Protein 6Q6T (pdb70)

CATH classification: 3.40.30.10

Solvent-accessible surface area: 5616 Å² total; per-residue (Å²): 71,58,47,24,58,100,4,106,39,128,76,28,23,61,60,31,21,48,62,4,101,149,74,164,48,19,3,0,0,3,0,11,2,108,174,8,43,75,2,140,100,0,45,85,22,4,55,72,10,0,74,107,52,61,62,128,6,11,2,0,78,0,26,17,92,81,10,43,72,7,5,128,93,25,54,23,132,47,41,1,7,0,4,0,19,83,115,17,99,104,52,30,68,21,94,24,23,33,81,113,130,0,98,61,14,0,58,149,23,53

Foldseek 3Di:
DAQEAEDQEPVSVQVVLVVCAVLVAKEKEWAAAPPDPLRVVQVVVLRVVSNVCVVHYHHYYYDCVRYVVVCVVVPDDAGGKMFIDGNSHTDDIDHTNDSVVVVVVSVVRD

Organism: Chlamydomonas reinhardtii (NCBI:txid3055)

InterPro domains:
  IPR013766 Thioredoxin domain [PF00085] (7-108)
  IPR013766 Thioredoxin domain [PS51352] (1-112)
  IPR017937 Thioredoxin, conserved site [PS00194] (29-47)
  IPR036249 Thioredoxin-like superfamily [SSF52833] (3-111)

Secondary structure (DSSP, 8-state):
-TTEEEE-SHHHHHHHHHHHHHHT--EEEEEE-TT-HHHHHHHHHHHHHHHHTTTT-EEEEEETTTSHHHHHHTT--SSSEEEEEETTEEEEEEES--HHHHHHHHHHH-

B-factor: mean 12.59, std 7.86, range [4.6, 58.02]

Nearest PDB structures (foldseek):
  6q6t-assembly1_A  TM=1.009E+00  e=1.388E-23  Chlamydomonas reinhardtii
  1ep8-assembly2_B  TM=9.935E-01  e=6.613E-21  Chlamydomonas reinhardtii
  6q6u-assembly2_B  TM=9.970E-01  e=2.844E-20  Chlamydomonas reinhardtii
  1ep7-assembly1_A  TM=9.896E-01  e=2.491E-20  Chlamydomonas reinhardtii
  2yoi-assembly2_B  TM=9.790E-01  e=8.417E-15  synthetic construct

Radius of gyration: 12.37 Å; Cα contacts (8 Å, |Δi|>4): 200; chains: 1; bounding box: 26×28×26 Å

Sequence (110 aa):
GGSVIVIDSKKAAWDAQLAKGKEEHKPPIVVVDFTATWSGPCKMIAPLFETLSNDYAGKVIFLKVDVDAVAAVAEAAGITAMPTFHVYKDGVKADDLVGASQDKLKALVAKHA

Structure (mmCIF, N/CA/C/O backbone):
data_6Q6T
#
_entry.id   6Q6T
#
_cell.length_a   60.777
_cell.length_b   34.815
_cell.length_c   48.158
_cell.angle_alpha   90.00
_cell.angle_beta   90.00
_cell.angle_gamma   90.00
#
_symmetry.space_group_name_H-M   'P 21 21 2'
#
loop_
_entity.id
_entity.type
_entity.pdbx_description
1 polymer 'Thioredoxin H-type'
2 non-polymer DI(HYDROXYETHYL)ETHER
3 water water
#
loop_
_atom_site.group_PDB
_atom_site.id
_atom_site.type_symbol
_atom_site.label_atom_id
_atom_site.label_alt_id
_atom_site.label_comp_id
_atom_site.label_asym_id
_atom_site.label_entity_id
_atom_site.label_seq_id
_atom_site.pdbx_PDB_ins_code
_atom_site.Cartn_x
_atom_site.Cartn_y
_atom_site.Cartn_z
_atom_site.occupancy
_atom_site.B_iso_or_equiv
_atom_site.auth_seq_id
_atom_site.auth_comp_id
_atom_site.auth_asym_id
_atom_site.auth_atom_id
_atom_site.pdbx_PDB_model_num
ATOM 1 N N . GLY A 1 2 ? 25.376 -4.120 18.005 1.00 14.17 1 GLY A N 1
ATOM 2 C CA . GLY A 1 2 ? 26.104 -3.553 19.167 1.00 15.51 1 GLY A CA 1
ATOM 3 C C . GLY A 1 2 ? 25.886 -2.060 19.287 1.00 12.26 1 GLY A C 1
ATOM 4 O O . GLY A 1 2 ? 24.978 -1.497 18.656 1.00 10.53 1 GLY A O 1
ATOM 8 N N . GLY A 1 3 ? 26.735 -1.419 20.087 1.00 18.42 2 GLY A N 1
ATOM 9 C CA . GLY A 1 3 ? 26.642 0.016 20.269 1.00 17.39 2 GLY A CA 1
ATOM 10 C C . GLY A 1 3 ? 25.277 0.407 20.780 1.00 13.55 2 GLY A C 1
ATOM 11 O O . GLY A 1 3 ? 24.708 -0.224 21.677 1.00 16.25 2 GLY A O 1
ATOM 15 N N . SER A 1 4 ? 24.731 1.470 20.200 1.00 10.02 3 SER A N 1
ATOM 16 C CA . SER A 1 4 ? 23.437 1.963 20.623 1.00 8.69 3 SER A CA 1
ATOM 17 C C . SER A 1 4 ? 22.309 1.504 19.704 1.00 8.32 3 SER A C 1
ATOM 18 O O . SER A 1 4 ? 21.205 2.050 19.775 1.00 10.72 3 SER A O 1
ATOM 26 N N . VAL A 1 5 ? 22.527 0.480 18.886 1.00 7.32 4 VAL A N 1
ATOM 27 C CA . VAL A 1 5 ? 21.457 -0.045 18.042 1.00 7.77 4 VAL A CA 1
ATOM 28 C C . VAL A 1 5 ? 20.626 -1.007 18.880 1.00 7.73 4 VAL A C 1
ATOM 29 O O . VAL A 1 5 ? 21.158 -1.969 19.464 1.00 11.77 4 VAL A O 1
ATOM 42 N N . ILE A 1 6 ? 19.335 -0.735 18.977 1.00 6.14 5 ILE A N 1
ATOM 43 C CA . ILE A 1 6 ? 18.420 -1.551 19.753 1.00 6.29 5 ILE A CA 1
ATOM 44 C C . ILE A 1 6 ? 17.696 -2.491 18.804 1.00 5.61 5 ILE A C 1
ATOM 45 O O . ILE A 1 6 ? 17.000 -2.041 17.887 1.00 6.27 5 ILE A O 1
ATOM 61 N N . VAL A 1 7 ? 17.852 -3.798 19.024 1.00 6.07 6 VAL A N 1
ATOM 62 C CA . VAL A 1 7 ? 17.189 -4.798 18.196 1.00 5.98 6 VAL A CA 1
ATOM 63 C C . VAL A 1 7 ? 15.750 -4.944 18.651 1.00 5.98 6 VAL A C 1
ATOM 64 O O . VAL A 1 7 ? 15.501 -5.240 19.813 1.00 7.30 6 VAL A O 1
ATOM 77 N N . ILE A 1 8 ? 14.814 -4.783 17.712 1.00 5.91 7 ILE A N 1
ATOM 78 C CA . ILE A 1 8 ? 13.381 -4.954 17.937 1.00 5.99 7 ILE A CA 1
ATOM 79 C C . ILE A 1 8 ? 13.000 -6.373 17.558 1.00 6.01 7 ILE A C 1
ATOM 80 O O . ILE A 1 8 ? 13.273 -6.814 16.440 1.00 8.01 7 ILE A O 1
ATOM 96 N N . ASP A 1 9 ? 12.324 -7.073 18.463 1.00 6.55 8 ASP A N 1
ATOM 97 C CA . ASP A 1 9 ? 11.916 -8.451 18.235 1.00 7.38 8 ASP A CA 1
ATOM 98 C C . ASP A 1 9 ? 10.414 -8.635 18.082 1.00 6.89 8 ASP A C 1
ATOM 99 O O . ASP A 1 9 ? 9.983 -9.745 17.757 1.00 8.14 8 ASP A O 1
ATOM 108 N N . SER A 1 10 ? 9.609 -7.599 18.315 1.00 6.93 9 SER A N 1
ATOM 109 C CA . SER A 1 10 ? 8.165 -7.758 18.368 1.00 7.73 9 SER A CA 1
ATOM 110 C C . SER A 1 10 ? 7.500 -6.400 18.220 1.00 6.63 9 SER A C 1
ATOM 111 O O . SER A 1 10 ? 8.127 -5.359 18.409 1.00 6.70 9 SER A O 1
ATOM 119 N N . LYS A 1 11 ? 6.197 -6.442 17.926 1.00 7.79 10 LYS A N 1
ATOM 120 C CA A LYS A 1 11 ? 5.388 -5.227 17.941 0.55 7.63 10 LYS A CA 1
ATOM 121 C CA C LYS A 1 11 ? 5.391 -5.227 17.942 0.45 7.67 10 LYS A CA 1
ATOM 122 C C . LYS A 1 11 ? 5.396 -4.568 19.319 1.00 7.54 10 LYS A C 1
ATOM 123 O O . LYS A 1 11 ? 5.431 -3.340 19.426 1.00 7.58 10 LYS A O 1
ATOM 160 N N . ALA A 1 12 ? 5.329 -5.366 20.389 1.00 7.37 11 ALA A N 1
ATOM 161 C CA . ALA A 1 12 ? 5.340 -4.775 21.723 1.00 8.03 11 ALA A CA 1
ATOM 162 C C . ALA A 1 12 ? 6.623 -3.992 21.969 1.00 6.89 11 ALA A C 1
ATOM 163 O O . ALA A 1 12 ? 6.597 -2.907 22.555 1.00 7.48 11 ALA A O 1
ATOM 170 N N . ALA A 1 13 ? 7.762 -4.525 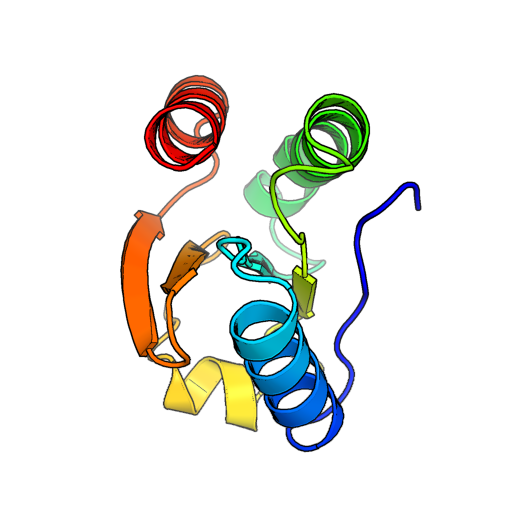21.533 1.00 6.43 12 ALA A N 1
ATOM 171 C CA . ALA A 1 13 ? 9.019 -3.812 21.705 1.00 6.08 12 ALA A CA 1
ATOM 172 C C . ALA A 1 13 ? 9.067 -2.553 20.848 1.00 6.01 12 ALA A C 1
ATOM 173 O O . ALA A 1 13 ? 9.556 -1.504 21.293 1.00 6.68 12 ALA A O 1
ATOM 180 N N . TRP A 1 14 ? 8.563 -2.651 19.616 1.00 6.06 13 TRP A N 1
ATOM 181 C CA . TRP A 1 14 ? 8.432 -1.500 18.722 1.00 6.41 13 TRP A CA 1
ATOM 182 C C . TRP A 1 14 ? 7.640 -0.381 19.384 1.00 6.41 13 TRP A C 1
ATOM 183 O O . TRP A 1 14 ? 8.090 0.772 19.454 1.00 7.16 13 TRP A O 1
ATOM 204 N N . ASP A 1 15 ? 6.456 -0.717 19.895 1.00 7.14 14 ASP A N 1
ATOM 205 C CA . ASP A 1 15 ? 5.615 0.285 20.531 1.00 8.31 14 ASP A CA 1
ATOM 206 C C . ASP A 1 15 ? 6.305 0.898 21.745 1.00 7.74 14 ASP A C 1
ATOM 207 O O . ASP A 1 15 ? 6.204 2.108 21.972 1.00 8.52 14 ASP A O 1
ATOM 216 N N . ALA A 1 16 ? 7.015 0.080 22.525 1.00 7.39 15 ALA A N 1
ATOM 217 C CA . ALA A 1 16 ? 7.707 0.595 23.701 1.00 7.60 15 ALA A CA 1
ATOM 218 C C . ALA A 1 16 ? 8.780 1.605 23.301 1.00 7.29 15 ALA A C 1
ATOM 219 O O . ALA A 1 16 ? 8.939 2.640 23.957 1.00 7.67 15 ALA A O 1
ATOM 226 N N . GLN A 1 17 ? 9.518 1.329 22.221 1.00 6.63 16 GLN A N 1
ATOM 227 C CA . GLN A 1 17 ? 10.552 2.266 21.797 1.00 7.55 16 GLN A CA 1
ATOM 228 C C . GLN A 1 17 ? 9.949 3.537 21.207 1.00 7.86 16 GLN A C 1
ATOM 229 O O . GLN A 1 17 ? 10.465 4.639 21.447 1.00 8.28 16 GLN A O 1
ATOM 243 N N . LEU A 1 18 ? 8.862 3.423 20.440 1.00 8.23 17 LEU A N 1
ATOM 244 C CA . LEU A 1 18 ? 8.209 4.636 19.949 1.00 9.40 17 LEU A CA 1
ATOM 245 C C . LEU A 1 18 ? 7.774 5.517 21.119 1.00 8.05 17 LEU A C 1
ATOM 246 O O . LEU A 1 18 ? 7.903 6.747 21.065 1.00 8.96 17 LEU A O 1
ATOM 262 N N . ALA A 1 19 ? 7.247 4.909 22.186 1.00 8.46 18 ALA A N 1
ATOM 263 C CA . ALA A 1 19 ? 6.837 5.666 23.368 1.00 8.55 18 ALA A CA 1
ATOM 264 C C . ALA A 1 19 ? 8.034 6.319 24.045 1.00 8.34 18 ALA A C 1
ATOM 265 O O . ALA A 1 19 ? 7.944 7.465 24.507 1.00 9.18 18 ALA A O 1
ATOM 272 N N . LYS A 1 20 ? 9.163 5.613 24.098 1.00 7.97 19 LYS A N 1
ATOM 273 C CA . LYS A 1 20 ? 10.374 6.177 24.676 1.00 8.82 19 LYS A CA 1
ATOM 274 C C . LYS A 1 20 ? 10.831 7.399 23.887 1.00 8.31 19 LYS A C 1
ATOM 275 O O . LYS A 1 20 ? 11.255 8.399 24.477 1.00 9.07 19 LYS A O 1
ATOM 294 N N . GLY A 1 21 ? 10.744 7.344 22.555 1.00 8.59 20 GLY A N 1
ATOM 295 C CA . GLY A 1 21 ? 11.107 8.503 21.759 1.00 9.83 20 GLY A CA 1
ATOM 296 C C . GLY A 1 21 ? 10.238 9.707 22.058 1.00 8.43 20 GLY A C 1
ATOM 297 O O . GLY A 1 21 ? 10.717 10.850 22.069 1.00 9.58 20 GLY A O 1
ATOM 301 N N . LYS A 1 22 ? 8.953 9.479 22.311 1.00 8.97 21 LYS A N 1
ATOM 302 C CA . LYS A 1 22 ? 8.079 10.579 22.705 1.00 9.61 21 LYS A CA 1
ATOM 303 C C . LYS A 1 22 ? 8.538 11.183 24.025 1.00 9.28 21 LYS A C 1
ATOM 304 O O . LYS A 1 22 ? 8.655 12.409 24.157 1.00 11.40 21 LYS A O 1
ATOM 323 N N . GLU A 1 23 ? 8.812 10.340 25.015 1.00 8.22 22 GLU A N 1
ATOM 324 C CA . GLU A 1 23 ? 9.170 10.832 26.341 1.00 8.65 22 GLU A CA 1
ATOM 325 C C . GLU A 1 23 ? 10.515 11.544 26.332 1.00 7.56 22 GLU A C 1
ATOM 326 O O . GLU A 1 23 ? 10.702 12.558 27.031 1.00 8.00 22 GLU A O 1
ATOM 338 N N . GLU A 1 24 ? 11.473 11.015 25.577 1.00 7.61 23 GLU A N 1
ATOM 339 C CA . GLU A 1 24 ? 12.813 11.573 25.518 1.00 7.40 23 GLU A CA 1
ATOM 340 C C . GLU A 1 24 ? 12.916 12.727 24.531 1.00 6.97 23 GLU A C 1
ATOM 341 O O . GLU A 1 24 ? 13.947 13.387 24.461 1.00 7.66 23 GLU A O 1
ATOM 353 N N . HIS A 1 25 ? 11.881 12.970 23.740 1.00 7.91 24 HIS A N 1
ATOM 354 C CA . HIS A 1 25 ? 11.923 14.001 22.710 1.00 8.70 24 HIS A CA 1
ATOM 355 C C . HIS A 1 25 ? 13.129 13.804 21.797 1.00 8.32 24 HIS A C 1
ATOM 356 O O . HIS A 1 25 ? 13.809 14.762 21.425 1.00 10.54 24 HIS A O 1
ATOM 370 N N . LYS A 1 26 ? 13.380 12.548 21.414 1.00 8.03 25 LYS A N 1
ATOM 371 C CA . LYS A 1 26 ? 14.408 12.245 20.449 1.00 8.06 25 LYS A CA 1
ATOM 372 C C . LYS A 1 26 ? 13.781 11.600 19.224 1.00 8.06 25 LYS A C 1
ATOM 373 O O . LYS A 1 26 ? 12.945 10.711 19.364 1.00 9.69 25 LYS A O 1
ATOM 392 N N . PRO A 1 27 ? 14.204 11.994 18.026 1.00 7.13 26 PRO A N 1
ATOM 393 C CA A PRO A 1 27 ? 13.808 11.225 16.841 0.58 7.20 26 PRO A CA 1
ATOM 394 C CA B PRO A 1 27 ? 13.814 11.226 16.838 0.42 7.22 26 PRO A CA 1
ATOM 395 C C . PRO A 1 27 ? 14.357 9.818 16.922 1.00 6.18 26 PRO A C 1
ATOM 396 O O . PRO A 1 27 ? 15.400 9.566 17.536 1.00 7.42 26 PRO A O 1
ATOM 417 N N . ILE A 1 28 ? 13.634 8.900 16.286 1.00 6.11 27 ILE A N 1
ATOM 418 C CA . ILE A 1 28 ? 14.021 7.504 16.160 1.00 6.04 27 ILE A CA 1
ATOM 419 C C . ILE A 1 28 ? 14.338 7.239 14.706 1.00 5.49 27 ILE A C 1
ATOM 420 O O . ILE A 1 28 ? 13.535 7.586 13.835 1.00 6.94 27 ILE A O 1
ATOM 436 N N . VAL A 1 29 ? 15.490 6.650 14.427 1.00 5.59 28 VAL A N 1
ATOM 437 C CA A VAL A 1 29 ? 15.807 6.157 13.089 0.47 5.37 28 VAL A CA 1
ATOM 438 C CA B VAL A 1 29 ? 15.807 6.157 13.089 0.53 5.37 28 VAL A CA 1
ATOM 439 C C . VAL A 1 29 ? 15.830 4.641 13.154 1.00 4.83 28 VAL A C 1
ATOM 440 O O . VAL A 1 29 ? 16.417 4.048 14.074 1.00 5.85 28 VAL A O 1
ATOM 465 N N . VAL A 1 30 ? 15.187 4.013 12.178 1.00 5.50 29 VAL A N 1
ATOM 466 C CA . VAL A 1 30 ? 15.007 2.572 12.137 1.00 5.34 29 VAL A CA 1
ATOM 467 C C . VAL A 1 30 ? 15.622 2.045 10.861 1.00 4.60 29 VAL A C 1
ATOM 468 O O . VAL A 1 30 ? 15.341 2.570 9.779 1.00 5.94 29 VAL A O 1
ATOM 481 N N . ASP A 1 31 ? 16.419 0.983 10.980 1.00 4.85 30 ASP A N 1
ATOM 482 C CA . ASP A 1 31 ? 16.907 0.221 9.838 1.00 5.17 30 ASP A CA 1
ATOM 483 C C . ASP A 1 31 ? 16.065 -1.042 9.705 1.00 4.75 30 ASP A C 1
ATOM 484 O O . ASP A 1 31 ? 16.211 -1.970 10.506 1.00 5.33 30 ASP A O 1
ATOM 493 N N . PHE A 1 32 ? 15.181 -1.057 8.707 1.00 5.08 31 PHE A N 1
ATOM 494 C CA . PHE A 1 32 ? 14.448 -2.246 8.312 1.00 5.28 31 PHE 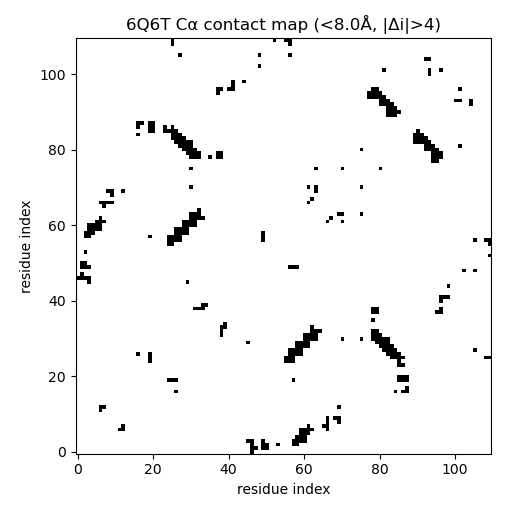A CA 1
ATOM 495 C C . PHE A 1 32 ? 15.336 -3.020 7.345 1.00 5.04 31 PHE A C 1
ATOM 496 O O . PHE A 1 32 ? 15.599 -2.573 6.219 1.00 5.79 31 PHE A O 1
ATOM 513 N N . THR A 1 33 ? 15.804 -4.172 7.797 1.00 5.54 32 THR A N 1
ATOM 514 C CA . THR A 1 33 ? 16.958 -4.842 7.217 1.00 5.72 32 THR A CA 1
ATOM 515 C C . THR A 1 33 ? 16.679 -6.325 7.042 1.00 5.63 32 THR A C 1
ATOM 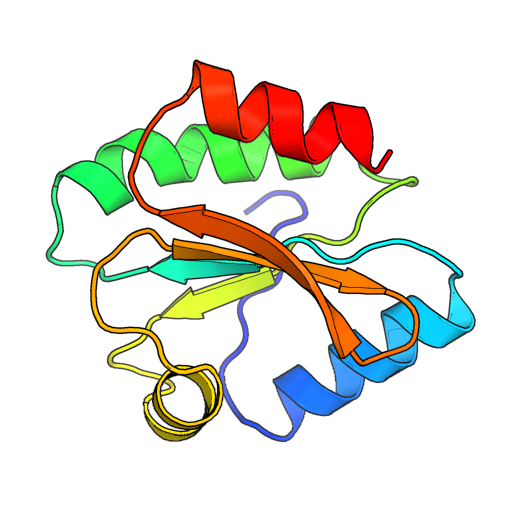516 O O . THR A 1 33 ? 15.721 -6.876 7.576 1.00 6.67 32 THR A O 1
ATOM 527 N N . ALA A 1 34 ? 17.544 -6.986 6.273 1.00 6.79 33 ALA A N 1
ATOM 528 C CA . ALA A 1 34 ? 17.467 -8.421 6.053 1.00 7.21 33 ALA A CA 1
ATOM 529 C C . ALA A 1 34 ? 18.877 -8.991 6.039 1.00 7.53 33 ALA A C 1
ATOM 530 O O . ALA A 1 34 ? 19.786 -8.410 5.448 1.00 8.26 33 ALA A O 1
ATOM 537 N N . THR A 1 35 ? 19.042 -10.160 6.652 1.00 8.38 34 THR A N 1
ATOM 538 C CA . THR A 1 35 ? 20.370 -10.746 6.790 1.00 10.34 34 THR A CA 1
ATOM 539 C C . THR A 1 35 ? 20.933 -11.174 5.445 1.00 9.68 34 THR A C 1
ATOM 540 O O . THR A 1 35 ? 22.154 -11.132 5.241 1.00 13.12 34 THR A O 1
ATOM 551 N N . TRP A 1 36 ? 20.065 -11.572 4.516 1.00 7.87 35 TRP A N 1
ATOM 552 C CA . TRP A 1 36 ? 20.494 -12.102 3.230 1.00 8.55 35 TRP A CA 1
ATOM 553 C C . TRP A 1 36 ? 20.853 -11.028 2.221 1.00 8.21 35 TRP A C 1
ATOM 554 O O . TRP A 1 36 ? 21.345 -11.361 1.136 1.00 9.54 35 TRP A O 1
ATOM 575 N N . SER A 1 37 ? 20.609 -9.761 2.543 1.00 8.10 36 SER A N 1
ATOM 576 C CA . SER A 1 37 ? 20.782 -8.664 1.604 1.00 7.91 36 SER A CA 1
ATOM 577 C C . SER A 1 37 ? 22.187 -8.087 1.700 1.00 7.74 36 SER A C 1
ATOM 578 O O . SER A 1 37 ? 22.581 -7.557 2.747 1.00 7.64 36 SER A O 1
ATOM 586 N N . GLY A 1 38 ? 22.925 -8.149 0.599 1.00 8.34 37 GLY A N 1
ATOM 587 C CA . GLY A 1 38 ? 24.255 -7.592 0.547 1.00 8.72 37 GLY A CA 1
ATOM 588 C C . GLY A 1 38 ? 24.296 -6.118 0.911 1.00 7.25 37 GLY A C 1
ATOM 589 O O . GLY A 1 38 ? 25.124 -5.687 1.726 1.00 8.21 37 GLY A O 1
ATOM 593 N N . PRO A 1 39 ? 23.401 -5.308 0.334 1.00 7.52 38 PRO A N 1
ATOM 594 C CA . PRO A 1 39 ? 23.407 -3.881 0.694 1.00 7.58 38 PRO A CA 1
ATOM 595 C C . PRO A 1 39 ? 23.154 -3.664 2.184 1.00 6.56 38 PRO A C 1
ATOM 596 O O . PRO A 1 39 ? 23.771 -2.797 2.810 1.00 6.61 38 PRO A O 1
ATOM 607 N N . CYS A 1 40 ? 22.252 -4.441 2.761 1.00 6.50 39 CYS A N 1
ATOM 608 C CA . CYS A 1 40 ? 22.003 -4.358 4.200 1.00 6.32 39 CYS A CA 1
ATOM 609 C C . CYS A 1 40 ? 23.258 -4.664 5.004 1.00 6.01 39 CYS A C 1
ATOM 610 O O . CYS A 1 40 ? 23.571 -3.968 5.975 1.00 6.86 39 CYS A O 1
ATOM 618 N N . LYS A 1 41 ? 23.975 -5.731 4.631 1.00 7.05 40 LYS A N 1
ATOM 619 C CA . LYS A 1 41 ? 25.183 -6.106 5.358 1.00 8.01 40 LYS A CA 1
ATOM 620 C C . LYS A 1 41 ? 26.231 -5.013 5.241 1.00 8.21 40 LYS A C 1
ATOM 621 O O . LYS A 1 41 ? 26.977 -4.741 6.189 1.00 8.95 40 LYS A O 1
ATOM 640 N N . MET A 1 42 ? 26.302 -4.379 4.069 1.00 7.55 41 MET A N 1
ATOM 641 C CA . MET A 1 42 ? 27.323 -3.369 3.832 1.00 8.21 41 MET A CA 1
ATOM 642 C C . MET A 1 42 ? 27.127 -2.166 4.734 1.00 7.63 41 MET A C 1
ATOM 643 O O . MET A 1 42 ? 28.110 -1.616 5.258 1.00 9.05 41 MET A O 1
ATOM 657 N N . ILE A 1 43 ? 25.880 -1.740 4.944 1.00 7.06 42 ILE A N 1
ATOM 658 C CA . ILE A 1 43 ? 25.607 -0.488 5.644 1.00 7.11 42 ILE A CA 1
ATOM 659 C C . ILE A 1 43 ? 25.316 -0.674 7.130 1.00 6.21 42 ILE A C 1
ATOM 660 O O . ILE A 1 43 ? 25.343 0.313 7.873 1.00 6.61 42 ILE A O 1
ATOM 676 N N . ALA A 1 44 ? 25.061 -1.896 7.585 1.00 6.53 43 ALA A N 1
ATOM 677 C CA . ALA A 1 44 ? 24.771 -2.096 9.008 1.00 6.77 43 ALA A CA 1
ATOM 678 C C . ALA A 1 44 ? 25.872 -1.580 9.917 1.00 6.32 43 ALA A C 1
ATOM 679 O O . ALA A 1 44 ? 25.542 -0.976 10.950 1.00 6.12 43 ALA A O 1
ATOM 686 N N . PRO A 1 45 ? 27.162 -1.745 9.607 1.00 5.97 44 PRO A N 1
ATOM 687 C CA . PRO A 1 45 ? 28.182 -1.189 10.504 1.00 5.98 44 PRO A CA 1
ATOM 688 C C . PRO A 1 45 ? 28.090 0.330 10.642 1.00 6.18 44 PRO A C 1
ATOM 689 O O . PRO A 1 45 ? 28.237 0.853 11.755 1.00 6.47 44 PRO A O 1
ATOM 700 N N . LEU A 1 46 ? 27.843 1.048 9.544 1.00 6.46 45 LEU A N 1
ATOM 701 C CA . LEU A 1 46 ? 27.686 2.498 9.618 1.00 6.81 45 LEU A CA 1
ATOM 702 C C . LEU A 1 46 ? 26.466 2.868 10.449 1.00 5.79 45 LEU A C 1
ATOM 703 O O . LEU A 1 46 ? 26.497 3.835 11.215 1.00 6.76 45 LEU A O 1
ATOM 719 N N . PHE A 1 47 ? 25.359 2.137 10.300 1.00 6.00 46 PHE A N 1
ATOM 720 C CA . PHE A 1 47 ? 24.201 2.420 11.144 1.00 5.87 46 PHE A CA 1
ATOM 721 C C . PHE A 1 47 ? 24.598 2.346 12.616 1.00 5.93 46 PHE A C 1
ATOM 722 O O . PHE A 1 47 ? 24.183 3.180 13.423 1.00 6.54 46 PHE A O 1
ATOM 739 N N . GLU A 1 48 ? 25.431 1.358 12.968 1.00 5.93 47 GLU A N 1
ATOM 740 C CA . GLU A 1 48 ? 25.884 1.221 14.348 1.00 6.13 47 GLU A CA 1
ATOM 741 C C . GLU A 1 48 ? 26.833 2.344 14.758 1.00 6.34 47 GLU A C 1
ATOM 742 O O . GLU A 1 48 ? 26.694 2.895 15.855 1.00 7.05 47 GLU A O 1
ATOM 754 N N . THR A 1 49 ? 27.802 2.719 13.932 1.00 6.71 48 THR A N 1
ATOM 755 C CA . THR A 1 49 ? 28.671 3.808 14.371 1.00 8.09 48 THR A CA 1
ATOM 756 C C . THR A 1 49 ? 27.899 5.116 14.483 1.00 6.79 48 THR A C 1
ATOM 757 O O . THR A 1 49 ? 28.147 5.909 15.400 1.00 7.57 48 THR A O 1
ATOM 768 N N . LEU A 1 50 ? 26.950 5.359 13.586 1.00 6.80 49 LEU A N 1
ATOM 769 C CA . LEU A 1 50 ? 26.100 6.535 13.726 1.00 6.92 49 LEU A CA 1
ATOM 770 C C . LEU A 1 50 ? 25.317 6.491 15.035 1.00 6.31 49 LEU A C 1
ATOM 771 O O . LEU A 1 50 ? 25.112 7.529 15.678 1.00 6.74 49 LEU A O 1
ATOM 787 N N . SER A 1 51 ? 24.856 5.301 15.438 1.00 6.21 50 SER A N 1
ATOM 788 C CA . SER A 1 51 ? 24.108 5.202 16.686 1.00 6.29 50 SER A CA 1
ATOM 789 C C . SER A 1 51 ? 24.954 5.654 17.865 1.00 6.60 50 SER A C 1
ATOM 790 O O . SER A 1 51 ? 24.423 6.186 18.844 1.00 7.84 50 SER A O 1
ATOM 798 N N . ASN A 1 52 ? 26.268 5.437 17.792 1.00 7.03 51 ASN A N 1
ATOM 799 C CA . ASN A 1 52 ? 27.158 5.879 18.852 1.00 7.93 51 ASN A CA 1
ATOM 800 C C . ASN A 1 52 ? 27.434 7.374 18.738 1.00 7.93 51 ASN A C 1
ATOM 801 O O . ASN A 1 52 ? 27.407 8.092 19.743 1.00 8.86 51 ASN A O 1
ATOM 812 N N . ASP A 1 53 ? 27.681 7.857 17.517 1.00 8.05 52 ASP A N 1
ATOM 813 C CA . ASP A 1 53 ? 27.992 9.268 17.316 1.00 9.14 52 ASP A CA 1
ATOM 814 C C . ASP A 1 53 ? 26.837 10.165 17.742 1.00 7.86 52 ASP A C 1
ATOM 815 O O . ASP A 1 53 ? 27.068 11.295 18.204 1.00 9.79 52 ASP A O 1
ATOM 824 N N . TYR A 1 54 ? 25.601 9.706 17.559 1.00 7.41 53 TYR A N 1
ATOM 825 C CA . TYR A 1 54 ? 24.407 10.484 17.847 1.00 7.64 53 TYR A CA 1
ATOM 826 C C . TYR A 1 54 ? 23.709 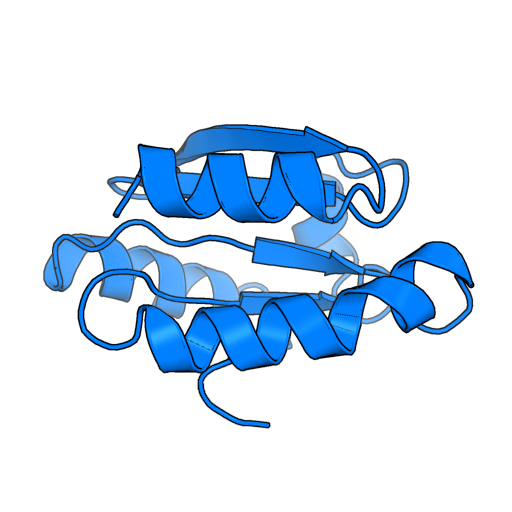10.040 19.135 1.00 7.06 53 TYR A C 1
ATOM 827 O O . TYR A 1 54 ? 22.589 10.464 19.401 1.00 7.56 53 TYR A O 1
ATOM 845 N N . ALA A 1 55 ? 24.380 9.237 19.953 1.00 7.71 54 ALA A N 1
ATOM 846 C CA . ALA A 1 55 ? 23.836 8.895 21.255 1.00 8.33 54 ALA A CA 1
ATOM 847 C C . ALA A 1 55 ? 23.587 10.183 22.030 1.00 7.69 54 ALA A C 1
ATOM 848 O O . ALA A 1 55 ? 24.439 11.082 22.055 1.00 9.11 54 ALA A O 1
ATOM 855 N N . GLY A 1 56 ? 22.424 10.276 22.652 1.00 7.97 55 GLY A N 1
ATOM 856 C CA . GLY A 1 56 ? 22.008 11.476 23.339 1.00 8.26 55 GLY A CA 1
ATOM 857 C C . GLY A 1 56 ? 21.136 12.390 22.507 1.00 7.50 55 GLY A C 1
ATOM 858 O O . GLY A 1 56 ? 20.525 13.308 23.070 1.00 8.76 55 GLY A O 1
ATOM 862 N N . LYS A 1 57 ? 21.041 12.140 21.198 1.00 7.17 56 LYS A N 1
ATOM 863 C CA . LYS A 1 57 ? 20.242 12.967 20.300 1.00 7.90 56 LYS A CA 1
ATOM 864 C C . LYS A 1 57 ? 19.235 12.163 19.490 1.00 7.12 56 LYS A C 1
ATOM 865 O O . LYS A 1 57 ? 18.154 12.675 19.182 1.00 8.10 56 LYS A O 1
ATOM 884 N N . VAL A 1 58 ? 19.571 10.924 19.122 1.00 7.06 57 VAL A N 1
ATOM 885 C CA . VAL A 1 58 ? 18.746 10.109 18.238 1.00 6.98 57 VAL A CA 1
ATOM 886 C C . VAL A 1 58 ? 18.752 8.681 18.776 1.00 6.85 57 VAL A C 1
ATOM 887 O O . VAL A 1 58 ? 19.773 8.207 19.287 1.00 7.89 57 VAL A O 1
ATOM 900 N N . ILE A 1 59 ? 17.603 8.017 18.693 1.00 6.65 58 ILE A N 1
ATOM 901 C CA . ILE A 1 59 ? 17.437 6.614 19.072 1.00 6.27 58 ILE A CA 1
ATOM 902 C C . ILE A 1 59 ? 17.525 5.784 17.803 1.00 5.65 58 ILE A C 1
ATOM 903 O O . ILE A 1 59 ? 16.911 6.140 16.796 1.00 6.81 58 ILE A O 1
ATOM 919 N N . PHE A 1 60 ? 18.266 4.669 17.842 1.00 5.35 59 PHE A N 1
ATOM 920 C CA . PHE A 1 60 ? 18.481 3.815 16.672 1.00 5.36 59 PHE A CA 1
ATOM 921 C C . PHE A 1 60 ? 17.904 2.433 16.936 1.00 4.89 59 PHE A C 1
ATOM 922 O O . PHE A 1 60 ? 18.289 1.776 17.916 1.00 5.73 59 PHE A O 1
ATOM 939 N N . LEU A 1 61 ? 17.018 1.988 16.045 1.00 5.15 60 LEU A N 1
ATOM 940 C CA . LEU A 1 61 ? 16.400 0.672 16.130 1.00 5.02 60 LEU A CA 1
ATOM 941 C C . LEU A 1 61 ? 16.731 -0.142 14.883 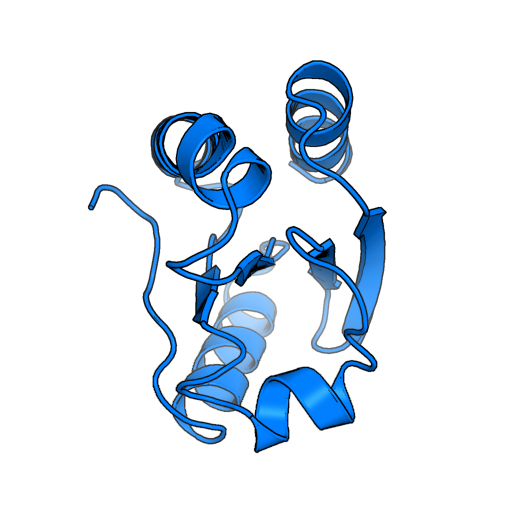1.00 4.67 60 LEU A C 1
ATOM 942 O O . LEU A 1 61 ? 16.820 0.399 13.784 1.00 5.35 60 LEU A O 1
ATOM 958 N N . LYS A 1 62 ? 16.862 -1.450 15.061 1.00 5.12 61 LYS A N 1
ATOM 959 C CA . LYS A 1 62 ? 17.011 -2.414 13.978 1.00 5.78 61 LYS A CA 1
ATOM 960 C C . LYS A 1 62 ? 15.780 -3.318 13.973 1.00 5.33 61 LYS A C 1
ATOM 961 O O . LYS A 1 62 ? 15.405 -3.864 15.015 1.00 6.15 61 LYS A O 1
ATOM 980 N N . VAL A 1 63 ? 15.161 -3.476 12.800 1.00 5.43 62 VAL A N 1
ATOM 981 C CA . VAL A 1 63 ? 14.051 -4.402 12.611 1.00 5.68 62 VAL A CA 1
ATOM 982 C C . VAL A 1 63 ? 14.410 -5.328 11.458 1.00 5.79 62 VAL A C 1
ATOM 983 O O . VAL A 1 63 ? 14.433 -4.901 10.299 1.00 6.33 62 VAL A O 1
ATOM 996 N N . ASP A 1 64 ? 14.675 -6.596 11.757 1.00 6.42 63 ASP A N 1
ATOM 997 C CA . ASP A 1 64 ? 14.840 -7.581 10.702 1.00 7.02 63 ASP A CA 1
ATOM 998 C C . ASP A 1 64 ? 13.464 -7.908 10.135 1.00 6.32 63 ASP A C 1
ATOM 999 O O . ASP A 1 64 ? 12.568 -8.351 10.862 1.00 7.38 63 ASP A O 1
ATOM 1008 N N . VAL A 1 65 ? 13.288 -7.665 8.839 1.00 6.17 64 VAL A N 1
ATOM 1009 C CA . VAL A 1 65 ? 11.961 -7.749 8.260 1.00 6.73 64 VAL A CA 1
ATOM 1010 C C . VAL A 1 65 ? 11.438 -9.172 8.208 1.00 7.38 64 VAL A C 1
ATOM 1011 O O . VAL A 1 65 ? 10.215 -9.373 8.124 1.00 8.97 64 VAL A O 1
ATOM 1024 N N . ASP A 1 66 ? 12.323 -10.166 8.240 1.00 6.92 65 ASP A N 1
ATOM 1025 C CA . ASP A 1 66 ? 11.882 -11.551 8.245 1.00 7.68 65 ASP A CA 1
ATOM 1026 C C . ASP A 1 66 ? 11.563 -12.039 9.643 1.00 8.48 65 ASP A C 1
ATOM 1027 O O . ASP A 1 66 ? 10.675 -12.884 9.803 1.00 11.31 65 ASP A O 1
ATOM 1036 N N . ALA A 1 67 ? 12.231 -11.513 10.665 1.00 8.94 66 ALA A N 1
ATOM 1037 C CA . ALA A 1 67 ? 11.966 -11.923 12.038 1.00 10.13 66 ALA A CA 1
ATOM 1038 C C . ALA A 1 67 ? 10.823 -11.155 12.682 1.00 8.53 66 ALA A C 1
ATOM 1039 O O . ALA A 1 67 ? 10.255 -11.641 13.673 1.00 10.08 66 ALA A O 1
ATOM 1046 N N . VAL A 1 68 ? 10.493 -9.973 12.174 1.00 8.49 67 VAL A N 1
ATOM 1047 C CA . VAL A 1 68 ? 9.435 -9.143 12.740 1.00 8.50 67 VAL A CA 1
ATOM 1048 C C . VAL A 1 68 ? 8.520 -8.703 11.605 1.00 7.79 67 VAL A C 1
ATOM 1049 O O . VAL A 1 68 ? 8.297 -7.510 11.376 1.00 8.27 67 VAL A O 1
ATOM 1062 N N . ALA A 1 69 ? 7.970 -9.687 10.891 1.00 8.65 68 ALA A N 1
ATOM 1063 C CA . ALA A 1 69 ? 7.302 -9.403 9.633 1.00 8.66 68 ALA A CA 1
ATOM 1064 C C . ALA A 1 69 ? 6.080 -8.519 9.824 1.00 10.06 68 ALA A C 1
ATOM 1065 O O . ALA A 1 69 ? 5.781 -7.701 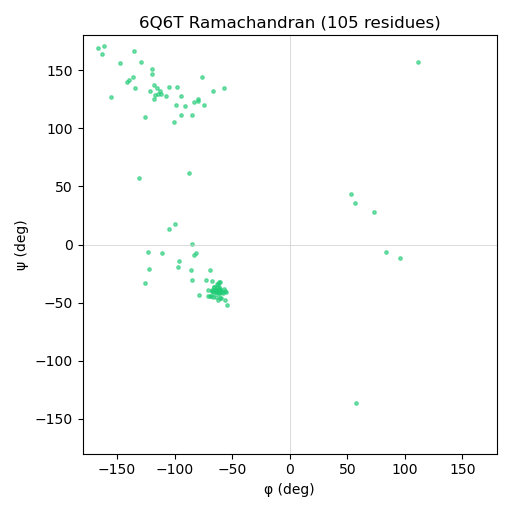8.956 1.00 10.92 68 ALA A O 1
ATOM 1072 N N . ALA A 1 70 ? 5.359 -8.664 10.939 1.00 10.48 69 ALA A N 1
ATOM 1073 C CA . ALA A 1 70 ? 4.143 -7.879 11.129 1.00 11.94 69 ALA A CA 1
ATOM 1074 C C . ALA A 1 70 ? 4.454 -6.392 11.261 1.00 10.56 69 ALA A C 1
ATOM 1075 O O . ALA A 1 70 ? 3.680 -5.550 10.801 1.00 11.74 69 ALA A O 1
ATOM 1082 N N . VAL A 1 71 ? 5.571 -6.052 11.909 1.00 9.02 70 VAL A N 1
ATOM 1083 C CA . VAL A 1 71 ? 5.970 -4.654 12.041 1.00 8.96 70 VAL A CA 1
ATOM 1084 C C . VAL A 1 71 ? 6.433 -4.107 10.700 1.00 7.97 70 VAL A C 1
ATOM 1085 O O . VAL A 1 71 ? 6.050 -3.013 10.300 1.00 8.16 70 VAL A O 1
ATOM 1098 N N . ALA A 1 72 ? 7.245 -4.874 9.977 1.00 7.51 71 ALA A N 1
ATOM 1099 C CA . ALA A 1 72 ? 7.714 -4.427 8.674 1.00 7.20 71 ALA A CA 1
ATOM 1100 C C . ALA A 1 72 ? 6.559 -4.288 7.691 1.00 7.66 71 ALA A C 1
ATOM 1101 O O . ALA A 1 72 ? 6.516 -3.339 6.907 1.00 8.19 71 ALA A O 1
ATOM 1108 N N . GLU A 1 73 ? 5.596 -5.215 7.732 1.00 8.06 72 GLU A N 1
ATOM 1109 C CA . GLU A 1 73 ? 4.438 -5.122 6.845 1.00 10.02 72 GLU A CA 1
ATOM 1110 C C . GLU A 1 73 ? 3.617 -3.881 7.157 1.00 9.54 72 GLU A C 1
ATOM 1111 O O . GLU A 1 73 ? 3.204 -3.149 6.252 1.00 10.16 72 GLU A O 1
ATOM 1122 N N . ALA A 1 74 ? 3.362 -3.626 8.442 1.00 9.19 73 ALA A N 1
ATOM 1123 C CA . ALA A 1 74 ? 2.586 -2.456 8.815 1.00 10.25 73 ALA A CA 1
ATOM 1124 C C . ALA A 1 74 ? 3.280 -1.181 8.374 1.00 8.56 73 ALA A C 1
ATOM 1125 O O . ALA A 1 74 ? 2.614 -0.194 8.035 1.00 10.12 73 ALA A O 1
ATOM 1132 N N . ALA A 1 75 ? 4.620 -1.186 8.360 1.00 8.07 74 ALA A N 1
ATOM 1133 C CA . ALA A 1 75 ? 5.402 -0.028 7.949 1.00 8.16 74 ALA A CA 1
ATOM 1134 C C . ALA A 1 75 ? 5.599 0.056 6.441 1.00 8.59 74 ALA A C 1
ATOM 1135 O O . ALA A 1 75 ? 6.255 0.991 5.969 1.00 9.52 74 ALA A O 1
ATOM 1142 N N . GLY A 1 76 ? 5.048 -0.883 5.677 1.00 8.67 75 GLY A N 1
ATOM 1143 C CA . GLY A 1 76 ? 5.092 -0.816 4.225 1.00 8.83 75 GLY A CA 1
ATOM 1144 C C . GLY A 1 76 ? 6.440 -1.110 3.604 1.00 7.78 75 GLY A C 1
ATOM 1145 O O . GLY A 1 76 ? 6.738 -0.614 2.508 1.00 9.72 75 GLY A O 1
ATOM 1149 N N . ILE A 1 77 ? 7.269 -1.913 4.256 1.00 7.09 76 ILE A N 1
ATOM 1150 C CA . ILE A 1 77 ? 8.623 -2.141 3.760 1.00 6.33 76 ILE A CA 1
ATOM 1151 C C . ILE A 1 77 ? 8.587 -3.163 2.636 1.00 7.05 76 ILE A C 1
ATOM 1152 O O . ILE A 1 77 ? 8.150 -4.300 2.843 1.00 8.53 76 ILE A O 1
ATOM 1168 N N . THR A 1 78 ? 9.100 -2.783 1.462 1.00 5.97 77 THR A N 1
ATOM 1169 C CA . THR A 1 78 ? 9.155 -3.692 0.335 1.00 7.19 77 THR A CA 1
ATOM 1170 C C . THR A 1 78 ? 10.549 -3.902 -0.233 1.00 6.13 77 THR A C 1
ATOM 1171 O O . THR A 1 78 ? 10.697 -4.749 -1.119 1.00 8.06 77 THR A O 1
ATOM 1182 N N . ALA A 1 79 ? 11.554 -3.162 0.229 1.00 6.57 78 ALA A N 1
ATOM 1183 C CA . ALA A 1 79 ? 12.936 -3.323 -0.192 1.00 6.73 78 ALA A CA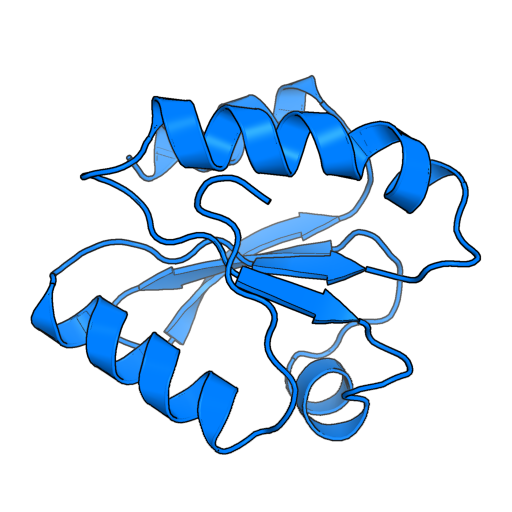 1
ATOM 1184 C C . ALA A 1 79 ? 13.805 -2.981 1.002 1.00 5.69 78 ALA A C 1
ATOM 1185 O O . ALA A 1 79 ? 13.376 -2.252 1.894 1.00 6.47 78 ALA A O 1
ATOM 1192 N N . MET A 1 80 ? 15.026 -3.506 1.016 1.00 6.31 79 MET A N 1
ATOM 1193 C CA . MET A 1 80 ? 15.874 -3.354 2.176 1.00 6.05 79 MET A CA 1
ATOM 1194 C C . MET A 1 80 ? 17.291 -2.998 1.753 1.00 6.26 79 MET A C 1
ATOM 1195 O O . MET A 1 80 ? 17.778 -3.506 0.732 1.00 7.96 79 MET A O 1
ATOM 1209 N N . PRO A 1 81 ? 17.984 -2.157 2.514 1.00 5.42 80 PRO A N 1
ATOM 1210 C CA . PRO A 1 81 ? 17.501 -1.533 3.740 1.00 5.49 80 PRO A CA 1
ATOM 1211 C C . PRO A 1 81 ? 16.548 -0.402 3.444 1.00 5.27 80 PRO A C 1
ATOM 1212 O O . PRO A 1 81 ? 16.729 0.319 2.467 1.00 6.53 80 PRO A O 1
ATOM 1223 N N . THR A 1 82 ? 15.532 -0.246 4.284 1.00 5.22 81 THR A N 1
ATOM 1224 C CA . THR A 1 82 ? 14.724 0.964 4.317 1.00 5.15 81 THR A CA 1
ATOM 1225 C C . THR A 1 82 ? 14.902 1.596 5.684 1.00 5.10 81 THR A C 1
ATOM 1226 O O . THR A 1 82 ? 14.751 0.912 6.701 1.00 5.81 81 THR A O 1
A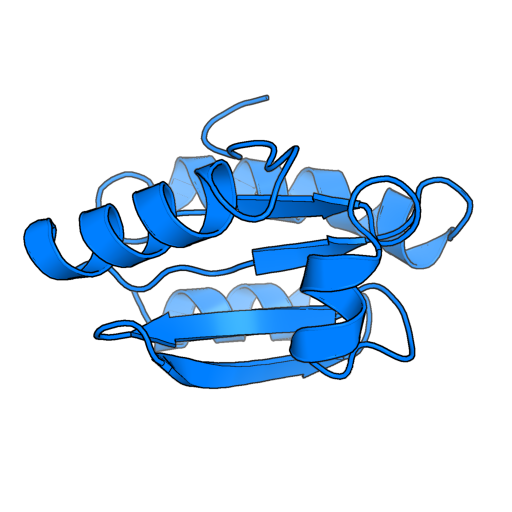TOM 1237 N N . PHE A 1 83 ? 15.223 2.880 5.708 1.00 5.17 82 PHE A N 1
ATOM 1238 C CA . PHE A 1 83 ? 15.337 3.621 6.951 1.00 5.01 82 PHE A CA 1
ATOM 1239 C C . PHE A 1 83 ? 14.113 4.509 7.087 1.00 5.20 82 PHE A C 1
ATOM 1240 O O . PHE A 1 83 ? 13.695 5.166 6.132 1.00 6.04 82 PHE A O 1
ATOM 1257 N N . HIS A 1 84 ? 13.536 4.527 8.288 1.00 5.40 83 HIS A N 1
ATOM 1258 C CA . HIS A 1 84 ? 12.469 5.445 8.629 1.00 5.78 83 HIS A CA 1
ATOM 1259 C C . HIS A 1 84 ? 12.914 6.315 9.796 1.00 5.20 83 HIS A C 1
ATOM 1260 O O . HIS A 1 84 ? 13.684 5.870 10.659 1.00 6.42 83 HIS A O 1
ATOM 1274 N N . VAL A 1 85 ? 12.384 7.529 9.863 1.00 5.82 84 VAL A N 1
ATOM 1275 C CA . VAL A 1 85 ? 12.490 8.370 11.050 1.00 5.93 84 VAL A CA 1
ATOM 1276 C C . VAL A 1 85 ? 11.092 8.511 11.634 1.00 5.82 84 VAL A C 1
ATOM 1277 O O . VAL A 1 85 ? 10.135 8.800 10.895 1.00 7.06 84 VAL A O 1
ATOM 1290 N N . TYR A 1 86 ? 10.976 8.306 12.951 1.00 6.08 85 TYR A N 1
ATOM 1291 C CA . TYR A 1 86 ? 9.741 8.514 13.698 1.00 6.92 85 TYR A CA 1
ATOM 1292 C C . TYR A 1 86 ? 9.949 9.646 14.694 1.00 6.75 85 TYR A C 1
ATOM 1293 O O . TYR A 1 86 ? 10.962 9.683 15.405 1.00 7.44 85 TYR A O 1
ATOM 1311 N N . LYS A 1 87 ? 8.975 10.546 14.757 1.00 7.38 86 LYS A N 1
ATOM 1312 C CA . LYS A 1 87 ? 8.963 11.634 15.724 1.00 8.25 86 LYS A CA 1
ATOM 1313 C C . LYS A 1 87 ? 7.559 11.677 16.299 1.00 8.68 86 LYS A C 1
ATOM 1314 O O . LYS A 1 87 ? 6.585 11.580 15.552 1.00 9.97 86 LYS A O 1
ATOM 1333 N N . ASP A 1 88 ? 7.445 11.794 17.612 1.00 11.75 87 ASP A N 1
ATOM 1334 C CA . ASP A 1 88 ? 6.126 11.871 18.238 1.00 13.86 87 ASP A CA 1
ATOM 1335 C C . ASP A 1 88 ? 5.283 10.652 17.867 1.00 12.84 87 ASP A C 1
ATOM 1336 O O . ASP A 1 88 ? 4.069 10.748 17.667 1.00 13.83 87 ASP A O 1
ATOM 1345 N N . GLY A 1 89 ? 5.935 9.499 17.741 1.00 11.64 88 GLY A N 1
ATOM 1346 C CA . GLY A 1 89 ? 5.255 8.256 17.479 1.00 13.09 88 GLY A CA 1
ATOM 1347 C C . GLY A 1 89 ? 4.922 7.971 16.031 1.00 12.92 88 GLY A C 1
ATOM 1348 O O . GLY A 1 89 ? 4.469 6.865 15.733 1.00 16.35 88 GLY A O 1
ATOM 1352 N N . VAL A 1 90 ? 5.142 8.903 15.111 1.00 10.57 89 VAL A N 1
ATOM 1353 C CA . VAL A 1 90 ? 4.667 8.726 13.749 1.00 13.22 89 VAL A CA 1
ATOM 1354 C C . VAL A 1 90 ? 5.785 8.974 12.745 1.00 10.21 89 VAL A C 1
ATOM 1355 O O . VAL A 1 90 ? 6.783 9.642 13.022 1.00 10.30 89 VAL A O 1
ATOM 1368 N N . LYS A 1 91 ? 5.603 8.399 11.563 1.00 10.48 90 LYS A N 1
ATOM 1369 C CA . LYS A 1 91 ? 6.633 8.451 10.536 1.00 9.16 90 LYS A CA 1
ATOM 1370 C C . LYS A 1 91 ? 6.814 9.881 10.048 1.00 9.87 90 LYS A C 1
ATOM 1371 O O . LYS A 1 91 ? 5.837 10.567 9.721 1.00 12.66 90 LYS A O 1
ATOM 1390 N N . ALA A 1 92 ? 8.076 10.319 9.968 1.00 8.29 91 ALA A N 1
ATOM 1391 C CA . ALA A 1 92 ? 8.418 11.671 9.556 1.00 8.56 91 ALA A CA 1
ATOM 1392 C C . ALA A 1 92 ? 9.339 11.751 8.344 1.00 8.12 91 ALA A C 1
ATOM 1393 O O . ALA A 1 92 ? 9.388 12.809 7.707 1.00 10.01 91 ALA A O 1
ATOM 1400 N N . ASP A 1 93 ? 10.085 10.703 8.021 1.00 7.12 92 ASP A N 1
ATOM 1401 C CA . ASP A 1 93 ? 11.071 10.788 6.941 1.00 7.14 92 ASP A CA 1
ATOM 1402 C C . ASP A 1 93 ? 11.504 9.367 6.617 1.00 6.73 92 ASP A C 1
ATOM 1403 O O . ASP A 1 93 ? 11.199 8.423 7.359 1.00 6.94 92 ASP A O 1
ATOM 1412 N N . ASP A 1 94 ? 12.232 9.222 5.507 1.00 6.96 93 ASP A N 1
ATOM 1413 C CA . ASP A 1 94 ? 12.697 7.909 5.093 1.00 7.28 93 ASP A CA 1
ATOM 1414 C C . ASP A 1 94 ? 13.851 8.008 4.105 1.00 6.61 93 ASP A C 1
ATOM 1415 O O . ASP A 1 94 ? 14.178 9.078 3.580 1.00 8.08 93 ASP A O 1
ATOM 1424 N N . LEU A 1 95 ? 14.435 6.840 3.843 1.00 6.49 94 LEU A N 1
ATOM 1425 C CA . LEU A 1 95 ? 15.473 6.610 2.852 1.00 6.43 94 LEU A CA 1
ATOM 1426 C C . LEU A 1 95 ? 15.376 5.143 2.470 1.00 5.61 94 LEU A C 1
ATOM 1427 O O . LEU A 1 95 ? 15.422 4.280 3.351 1.00 6.50 94 LEU A O 1
ATOM 1443 N N . VAL A 1 96 ? 15.269 4.842 1.181 1.00 6.60 95 VAL A N 1
ATOM 1444 C CA . VAL A 1 96 ? 15.339 3.462 0.721 1.00 6.31 95 VAL A CA 1
ATOM 1445 C C . VAL A 1 96 ? 16.677 3.260 0.028 1.00 6.01 95 VAL A C 1
ATOM 1446 O O . VAL A 1 96 ? 17.042 4.034 -0.870 1.00 7.63 95 VAL A O 1
ATOM 1459 N N . GLY A 1 97 ? 17.402 2.232 0.445 1.00 6.98 96 GLY A N 1
ATOM 1460 C CA . GLY A 1 97 ? 18.648 1.856 -0.182 1.00 7.43 96 GLY A CA 1
ATOM 1461 C C . GLY A 1 97 ? 19.846 2.117 0.712 1.00 6.60 96 GLY A C 1
ATOM 1462 O O . GLY A 1 97 ? 19.825 2.962 1.614 1.00 7.78 96 GLY A O 1
ATOM 1466 N N . ALA A 1 98 ? 20.916 1.387 0.429 1.00 7.07 97 ALA A N 1
ATOM 1467 C CA . ALA A 1 98 ? 22.126 1.420 1.247 1.00 6.96 97 ALA A CA 1
ATOM 1468 C C . ALA A 1 98 ? 23.082 2.529 0.807 1.00 7.53 97 ALA A C 1
ATOM 1469 O O . ALA A 1 98 ? 24.216 2.274 0.398 1.00 11.06 97 ALA A O 1
ATOM 1476 N N . SER A 1 99 ? 22.625 3.768 0.882 1.00 7.85 98 SER A N 1
ATOM 1477 C CA . SER A 1 99 ? 23.462 4.915 0.555 1.00 8.10 98 SER A CA 1
ATOM 1478 C C . SER A 1 99 ? 24.088 5.456 1.833 1.00 7.92 98 SER A C 1
ATOM 1479 O O . SER A 1 99 ? 23.387 6.013 2.686 1.00 7.81 98 SER A O 1
ATOM 1487 N N . GLN A 1 100 ? 25.403 5.301 1.976 1.00 9.75 99 GLN A N 1
ATOM 1488 C CA . GLN A 1 100 ? 26.063 5.816 3.168 1.00 9.93 99 GLN A CA 1
ATOM 1489 C C . GLN A 1 100 ? 25.897 7.332 3.273 1.00 9.30 99 GLN A C 1
ATOM 1490 O O . GLN A 1 100 ? 25.607 7.858 4.353 1.00 9.53 99 GLN A O 1
ATOM 1504 N N . ASP A 1 101 ? 26.040 8.053 2.155 1.00 9.93 100 ASP A N 1
ATOM 1505 C CA . ASP A 1 101 ? 25.935 9.509 2.208 1.00 11.16 100 ASP A CA 1
ATOM 1506 C C . ASP A 1 101 ? 24.527 9.956 2.583 1.00 8.41 100 ASP A C 1
ATOM 1507 O O . ASP A 1 101 ? 24.357 10.892 3.375 1.00 9.75 100 ASP A O 1
ATOM 1516 N N . LYS A 1 102 ? 23.502 9.310 2.020 1.00 7.69 101 LYS A N 1
ATOM 1517 C CA . LYS A 1 102 ? 22.138 9.723 2.333 1.00 7.44 101 LYS A CA 1
ATOM 1518 C C . LYS A 1 102 ? 21.738 9.308 3.740 1.00 7.13 101 LYS A C 1
ATOM 1519 O O . LYS A 1 102 ? 20.943 9.997 4.378 1.00 7.37 101 LYS A O 1
ATOM 1538 N N . LEU A 1 103 ? 22.283 8.206 4.254 1.00 6.69 102 LEU A N 1
ATOM 1539 C CA . LEU A 1 103 ? 21.985 7.832 5.634 1.00 6.64 102 LEU A CA 1
ATOM 1540 C C . LEU A 1 103 ? 22.613 8.816 6.609 1.00 7.29 102 LEU A C 1
ATOM 1541 O O . LEU A 1 103 ? 21.961 9.268 7.552 1.00 7.48 102 LEU A O 1
ATOM 1557 N N . LYS A 1 104 ? 23.870 9.181 6.375 1.00 7.83 103 LYS A N 1
ATOM 1558 C CA . LYS A 1 104 ? 24.508 10.186 7.215 1.00 9.00 103 LYS A CA 1
ATOM 1559 C C . LYS A 1 104 ? 23.710 11.482 7.186 1.00 8.95 103 LYS A C 1
ATOM 1560 O O . LYS A 1 104 ? 23.530 12.136 8.220 1.00 9.37 103 LYS A O 1
ATOM 1579 N N . ALA A 1 105 ? 23.223 11.870 5.999 1.00 8.59 104 ALA A N 1
ATOM 1580 C CA . ALA A 1 105 ? 22.456 13.104 5.869 1.00 9.27 104 ALA A CA 1
ATOM 1581 C C . ALA A 1 105 ? 21.114 13.014 6.591 1.00 8.83 104 ALA A C 1
ATOM 1582 O O . ALA A 1 105 ? 20.671 13.987 7.216 1.00 10.33 104 ALA A O 1
ATOM 1589 N N . LEU A 1 106 ? 20.443 11.863 6.506 1.00 8.38 105 LEU A N 1
ATOM 1590 C CA . LEU A 1 106 ? 19.158 11.685 7.171 1.00 7.73 105 LEU A CA 1
ATOM 1591 C C . LEU A 1 106 ? 19.300 11.856 8.673 1.00 8.77 105 LEU A C 1
ATOM 1592 O O . LEU A 1 106 ? 18.490 12.532 9.319 1.00 8.86 105 LEU A O 1
ATOM 1608 N N . VAL A 1 107 ? 20.325 11.238 9.255 1.00 7.61 106 VAL A N 1
ATOM 1609 C CA . VAL A 1 107 ? 20.516 11.341 10.694 1.00 7.59 106 VAL A CA 1
ATOM 1610 C C . VAL A 1 107 ? 20.858 12.771 11.083 1.00 8.84 106 VAL A C 1
ATOM 1611 O O . VAL A 1 107 ? 20.304 13.314 12.049 1.00 10.63 106 VAL A O 1
ATOM 1624 N N . ALA A 1 108 ? 21.765 13.410 10.341 1.00 9.91 107 ALA A N 1
ATOM 1625 C CA . ALA A 1 108 ? 22.140 14.790 10.658 1.00 11.71 107 ALA A CA 1
ATOM 1626 C C . ALA A 1 108 ? 20.940 15.727 10.553 1.00 12.81 107 ALA A C 1
ATOM 1627 O O . ALA A 1 108 ? 20.791 16.650 11.369 1.00 15.33 107 ALA A O 1
ATOM 1634 N N . LYS A 1 109 ? 20.070 15.511 9.563 1.00 12.46 108 LYS A N 1
ATOM 1635 C CA . LYS A 1 109 ? 18.891 16.362 9.403 1.00 14.31 108 LYS A CA 1
ATOM 1636 C C . LYS A 1 109 ? 18.038 16.364 10.663 1.00 11.74 108 LYS A C 1
ATOM 1637 O O . LYS A 1 109 ? 17.470 17.401 11.040 1.00 16.44 108 LYS A O 1
ATOM 1656 N N . HIS A 1 110 ? 17.926 15.216 11.318 1.00 10.12 109 HIS A N 1
ATOM 1657 C CA . HIS A 1 110 ? 17.010 15.072 12.439 1.00 11.17 109 HIS A CA 1
ATOM 1658 C C . HIS A 1 110 ? 17.662 15.243 13.794 1.00 11.44 109 HIS A C 1
ATOM 1659 O O . HIS A 1 110 ? 16.949 15.527 14.761 1.00 14.17 109 HIS A O 1
ATOM 1673 N N . ALA A 1 111 ? 18.972 15.119 13.882 1.00 12.62 110 ALA A N 1
ATOM 1674 C CA . ALA A 1 111 ? 19.663 15.307 15.149 1.00 14.84 110 ALA A CA 1
ATOM 1675 C C . ALA A 1 111 ? 19.723 16.790 15.476 1.00 21.82 110 ALA A C 1
ATOM 1676 O O . ALA A 1 111 ? 19.722 17.180 16.646 1.00 26.51 110 ALA A O 1
#